Protein AF-A0A498FDE8-F1 (afdb_monomer)

Radius of gyration: 13.04 Å; Cα contacts (8 Å, |Δi|>4): 205; chains: 1; bounding box: 29×28×34 Å

Foldseek 3Di:
DDQFQKEWFAFAADPVNFATAWTFMFGDDVPDTHDTDIGGPVVVQVCVVVPTKYWYWYQDPVVRDIDTHATWDWDDDPNDIEIDRDPDNDPGHHNDPHHYD

Solvent-accessible surface area (backbone atoms only — not comparable to full-atom values): 5906 Å² total; per-residue (Å²): 139,78,66,53,50,25,30,39,49,29,39,22,56,40,101,81,68,70,42,66,44,32,32,36,34,23,38,49,49,94,98,44,80,41,74,81,38,82,43,48,42,68,58,54,52,53,37,45,76,73,68,48,40,37,19,32,32,44,81,35,78,92,74,75,40,78,41,83,58,49,59,50,46,78,47,77,56,98,91,44,77,28,52,25,51,64,96,68,92,63,101,51,59,36,75,75,91,55,48,76,111

Structure (mmCIF, N/CA/C/O backbone):
data_AF-A0A498FDE8-F1
#
_entry.id   AF-A0A498FDE8-F1
#
loop_
_atom_site.group_PDB
_atom_site.id
_atom_site.type_symbol
_atom_site.label_atom_id
_atom_site.label_alt_id
_atom_site.label_comp_id
_atom_site.label_asym_id
_atom_site.label_entity_id
_atom_site.label_seq_id
_atom_site.pdbx_PDB_ins_code
_atom_site.Cartn_x
_atom_site.Cartn_y
_atom_site.Cartn_z
_atom_site.occupancy
_atom_site.B_iso_or_equiv
_atom_site.auth_seq_id
_atom_site.auth_comp_id
_atom_site.auth_asym_id
_atom_site.auth_atom_id
_atom_site.pdbx_PDB_model_num
ATOM 1 N N . SER A 1 1 ? -8.693 5.543 -14.344 1.00 55.31 1 SER A N 1
ATOM 2 C CA . SER A 1 1 ? -7.869 5.314 -13.147 1.00 55.31 1 SER A CA 1
ATOM 3 C C . SER A 1 1 ? -6.518 4.808 -13.605 1.00 55.31 1 SER A C 1
ATOM 5 O O . SER A 1 1 ? -6.485 4.023 -14.547 1.00 55.31 1 SER A O 1
ATOM 7 N N . GLY A 1 2 ? -5.435 5.336 -13.042 1.00 84.25 2 GLY A N 1
ATOM 8 C CA . GLY A 1 2 ? -4.057 4.933 -13.337 1.00 84.25 2 GLY A CA 1
ATOM 9 C C . GLY A 1 2 ? -3.352 4.542 -12.042 1.00 84.25 2 GLY A C 1
ATOM 10 O O . GLY A 1 2 ? -4.012 4.220 -11.064 1.00 84.25 2 GLY A O 1
ATOM 11 N N . TRP A 1 3 ? -2.028 4.621 -12.023 1.00 90.38 3 TRP A N 1
ATOM 12 C CA . TRP A 1 3 ? -1.210 4.257 -10.863 1.00 90.38 3 TRP A CA 1
ATOM 13 C C . TRP A 1 3 ? -1.410 5.140 -9.614 1.00 90.38 3 TRP A C 1
ATOM 15 O O . TRP A 1 3 ? -1.059 4.717 -8.516 1.00 90.38 3 TRP A O 1
ATOM 25 N N . GLY A 1 4 ? -2.010 6.324 -9.755 1.00 92.12 4 GLY A N 1
ATOM 26 C CA . GLY A 1 4 ? -2.147 7.285 -8.658 1.00 92.12 4 GLY A CA 1
ATOM 27 C C . GLY A 1 4 ? -0.831 8.008 -8.379 1.00 92.12 4 GLY A C 1
ATOM 28 O O . GLY A 1 4 ? -0.012 8.154 -9.282 1.00 92.12 4 GLY A O 1
ATOM 29 N N . ASP A 1 5 ? -0.643 8.451 -7.141 1.00 96.88 5 ASP A N 1
ATOM 30 C CA . ASP A 1 5 ? 0.558 9.159 -6.681 1.00 96.88 5 ASP A CA 1
ATOM 31 C C . ASP A 1 5 ? 1.555 8.189 -6.021 1.00 96.88 5 ASP A C 1
ATOM 33 O O . ASP A 1 5 ? 2.777 8.353 -6.099 1.00 96.88 5 ASP A O 1
ATOM 37 N N . TYR A 1 6 ? 1.034 7.125 -5.398 1.00 97.88 6 TYR A N 1
ATOM 38 C CA . TYR A 1 6 ? 1.829 6.125 -4.695 1.00 97.88 6 TYR A CA 1
ATOM 39 C C . TYR A 1 6 ? 1.324 4.699 -4.914 1.00 97.88 6 TYR A C 1
ATOM 41 O O . TYR A 1 6 ? 0.125 4.441 -4.961 1.00 97.88 6 TYR A O 1
ATOM 49 N N . ALA A 1 7 ? 2.260 3.751 -4.926 1.00 97.50 7 ALA A N 1
ATOM 50 C CA . ALA A 1 7 ? 1.977 2.324 -5.031 1.00 97.50 7 ALA A CA 1
ATOM 51 C C . ALA A 1 7 ? 2.493 1.558 -3.803 1.00 97.50 7 ALA A C 1
ATOM 53 O O . ALA A 1 7 ? 3.671 1.656 -3.446 1.00 97.50 7 ALA A O 1
ATOM 54 N N . ILE A 1 8 ? 1.637 0.769 -3.155 1.00 98.25 8 ILE A N 1
ATOM 55 C CA . ILE A 1 8 ? 2.008 -0.132 -2.061 1.00 98.25 8 ILE A CA 1
ATOM 56 C C . ILE A 1 8 ? 2.331 -1.516 -2.626 1.00 98.25 8 ILE A C 1
ATOM 58 O O . ILE A 1 8 ? 1.519 -2.127 -3.311 1.00 98.25 8 ILE A O 1
ATOM 62 N N . THR A 1 9 ? 3.529 -2.011 -2.316 1.00 97.88 9 THR A N 1
ATOM 63 C CA . THR A 1 9 ? 4.101 -3.233 -2.914 1.00 97.88 9 THR A CA 1
ATOM 64 C C . THR A 1 9 ? 4.296 -4.381 -1.935 1.00 97.88 9 THR A C 1
ATOM 66 O O . THR A 1 9 ? 4.468 -5.522 -2.350 1.00 97.88 9 THR A O 1
ATOM 69 N N . ALA A 1 10 ? 4.309 -4.089 -0.637 1.00 97.94 10 ALA A N 1
ATOM 70 C CA . ALA A 1 10 ? 4.414 -5.091 0.412 1.00 97.94 10 ALA A CA 1
ATOM 71 C C . ALA A 1 10 ? 3.898 -4.522 1.734 1.00 97.94 10 ALA A C 1
ATOM 73 O O . ALA A 1 10 ? 3.947 -3.305 1.958 1.00 97.94 10 ALA A O 1
ATOM 74 N N . VAL A 1 11 ? 3.464 -5.401 2.628 1.00 97.88 11 VAL A N 1
ATOM 75 C CA . VAL A 1 11 ? 2.919 -5.043 3.941 1.00 97.88 11 VAL A CA 1
ATOM 76 C C . VAL A 1 11 ? 3.709 -5.714 5.057 1.00 97.88 11 VAL A C 1
ATOM 78 O O . VAL A 1 11 ? 4.304 -6.767 4.878 1.00 97.88 11 VAL A O 1
ATOM 81 N N . ARG A 1 12 ? 3.729 -5.107 6.235 1.00 96.69 12 ARG A N 1
ATOM 82 C CA . ARG A 1 12 ? 4.247 -5.730 7.449 1.00 96.69 12 ARG A CA 1
ATOM 83 C C . ARG A 1 12 ? 3.222 -5.556 8.541 1.00 96.69 12 ARG A C 1
ATOM 85 O O . ARG A 1 12 ? 2.860 -4.420 8.863 1.00 96.69 12 ARG A O 1
ATOM 92 N N . TYR A 1 13 ? 2.789 -6.666 9.111 1.00 92.75 13 TYR A N 1
ATOM 93 C CA . TYR A 1 13 ? 1.816 -6.672 10.184 1.00 92.75 13 TYR A CA 1
ATOM 94 C C . TYR A 1 13 ? 2.470 -6.408 11.549 1.00 92.75 13 TYR A C 1
ATOM 96 O O . TYR A 1 13 ? 3.696 -6.378 11.698 1.00 92.75 13 TYR A O 1
ATOM 104 N N . ASN A 1 14 ? 1.642 -6.106 12.545 1.00 86.81 14 ASN A 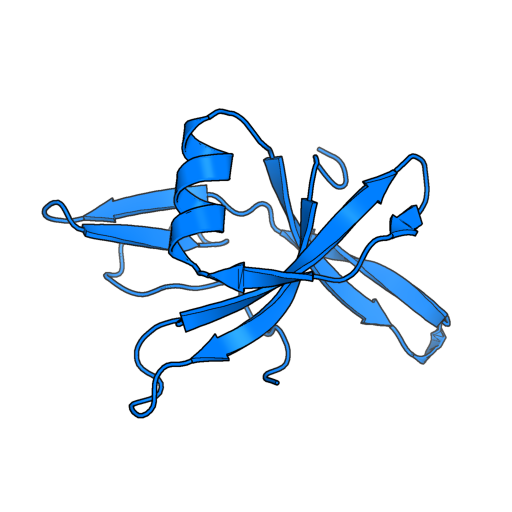N 1
ATOM 105 C CA . ASN A 1 14 ? 2.034 -6.147 13.949 1.00 86.81 14 ASN A CA 1
ATOM 106 C C . ASN A 1 14 ? 2.363 -7.591 14.378 1.00 86.81 14 ASN A C 1
ATOM 108 O O . ASN A 1 14 ? 2.132 -8.537 13.640 1.00 86.81 14 ASN A O 1
ATOM 112 N N . ASN A 1 15 ? 2.902 -7.762 15.588 1.00 85.19 15 ASN A N 1
ATOM 113 C CA . ASN A 1 15 ? 3.343 -9.077 16.074 1.00 85.19 15 ASN A CA 1
ATOM 114 C C . ASN A 1 15 ? 2.221 -10.127 16.146 1.00 85.19 15 ASN A C 1
ATOM 116 O O . ASN A 1 15 ? 2.519 -11.316 16.190 1.00 85.19 15 ASN A O 1
ATOM 120 N N . ASP A 1 16 ? 0.966 -9.678 16.184 1.00 82.00 16 ASP A N 1
ATOM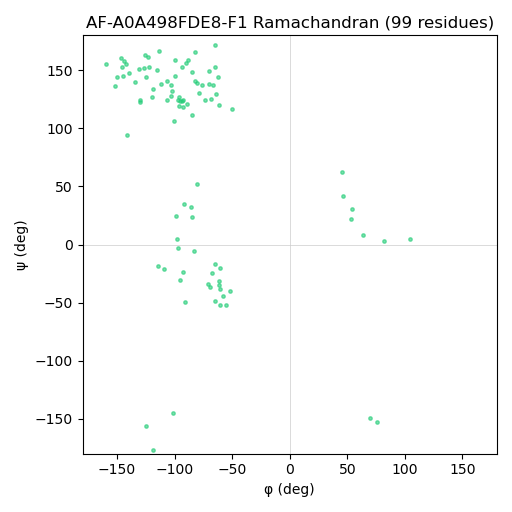 121 C CA . ASP A 1 16 ? -0.211 -10.538 16.287 1.00 82.00 16 ASP A CA 1
ATOM 122 C C . ASP A 1 16 ? -0.864 -10.794 14.915 1.00 82.00 16 ASP A C 1
ATOM 124 O O . ASP A 1 16 ? -1.938 -11.383 14.862 1.00 82.00 16 ASP A O 1
ATOM 128 N N . ASP A 1 17 ? -0.263 -10.313 13.819 1.00 74.88 17 ASP A N 1
ATOM 129 C CA . ASP A 1 17 ? -0.769 -10.393 12.439 1.00 74.88 17 ASP A CA 1
ATOM 130 C C . ASP A 1 17 ? -2.208 -9.868 12.236 1.00 74.88 17 ASP A C 1
ATOM 132 O O . ASP A 1 17 ? -2.880 -10.181 11.257 1.00 74.88 17 ASP A O 1
ATOM 136 N N . THR A 1 18 ? -2.689 -9.018 13.146 1.00 75.38 18 THR A N 1
ATOM 137 C CA . THR A 1 18 ? -4.058 -8.478 13.128 1.00 75.38 18 THR A CA 1
ATOM 138 C C . THR A 1 18 ? -4.171 -7.150 12.395 1.00 75.38 18 THR A C 1
ATOM 140 O O . THR A 1 18 ? -5.262 -6.786 11.963 1.00 75.38 18 THR A O 1
ATOM 143 N N . ARG A 1 19 ? -3.077 -6.384 12.276 1.00 82.75 19 ARG A N 1
ATOM 144 C CA . ARG A 1 19 ? -3.084 -5.038 11.674 1.00 82.75 19 ARG A CA 1
ATOM 145 C C . ARG A 1 19 ? -1.815 -4.746 10.904 1.00 82.75 19 ARG A C 1
ATOM 147 O O . ARG A 1 19 ? -0.724 -5.111 11.340 1.00 82.75 19 ARG A O 1
ATOM 154 N N . ILE A 1 20 ? -1.940 -4.005 9.805 1.00 94.62 20 ILE A N 1
ATOM 155 C CA . ILE A 1 20 ? -0.773 -3.509 9.080 1.00 94.62 20 ILE A CA 1
ATOM 156 C C . ILE A 1 20 ? -0.081 -2.462 9.955 1.00 94.62 20 ILE A C 1
ATOM 158 O O . ILE A 1 20 ? -0.673 -1.477 10.389 1.00 94.62 20 ILE A O 1
ATOM 162 N N . LYS A 1 21 ? 1.208 -2.656 10.213 1.00 96.19 21 LYS A N 1
ATOM 163 C CA . LYS A 1 21 ? 2.040 -1.683 10.920 1.00 96.19 21 LYS A CA 1
ATOM 164 C C . LYS A 1 21 ? 2.701 -0.731 9.932 1.00 96.19 21 LYS A C 1
ATOM 166 O O . LYS A 1 21 ? 2.666 0.485 10.114 1.00 96.19 21 LYS A O 1
ATOM 171 N N . GLN A 1 22 ? 3.325 -1.291 8.897 1.00 97.75 22 GLN A N 1
ATOM 172 C CA . GLN A 1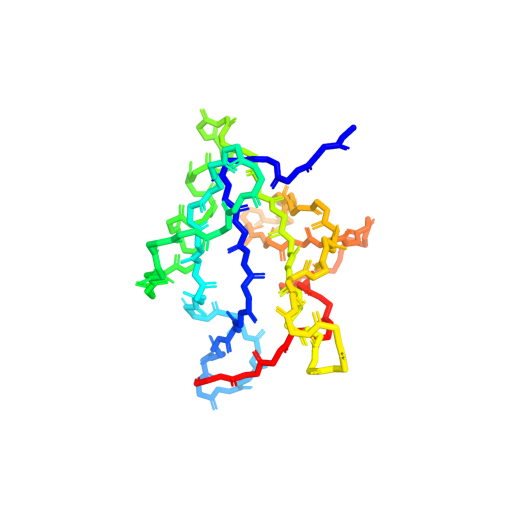 22 ? 4.127 -0.547 7.926 1.00 97.75 22 GLN A CA 1
ATOM 173 C C . GLN A 1 22 ? 3.951 -1.140 6.530 1.00 97.75 22 GLN A C 1
ATOM 175 O O . GLN A 1 22 ? 3.612 -2.311 6.380 1.00 97.75 22 GLN A O 1
ATOM 180 N N . VAL A 1 23 ? 4.228 -0.340 5.509 1.00 98.44 23 VAL A N 1
ATOM 181 C CA . VAL A 1 23 ? 4.139 -0.748 4.106 1.00 98.44 23 VAL A CA 1
ATOM 182 C C . VAL A 1 23 ? 5.404 -0.363 3.351 1.00 98.44 23 VAL A C 1
ATOM 184 O O . VAL A 1 23 ? 6.050 0.633 3.687 1.00 98.44 23 VAL A O 1
ATOM 187 N N . LYS A 1 24 ? 5.748 -1.121 2.307 1.00 98.44 24 LYS A N 1
ATOM 188 C CA . LYS A 1 24 ? 6.665 -0.649 1.265 1.00 98.44 24 LYS A CA 1
ATOM 189 C C . LYS A 1 24 ? 5.863 0.142 0.245 1.00 98.44 24 LYS A C 1
ATOM 191 O O . LYS A 1 24 ? 5.067 -0.427 -0.499 1.00 98.44 24 LYS A O 1
ATOM 196 N N . ARG A 1 25 ? 6.103 1.445 0.203 1.00 98.19 25 ARG A N 1
ATOM 197 C CA . ARG A 1 25 ? 5.498 2.389 -0.731 1.00 98.19 25 ARG A CA 1
ATOM 198 C C . ARG A 1 25 ? 6.525 2.808 -1.777 1.00 98.19 25 ARG A C 1
ATOM 200 O O . ARG A 1 25 ? 7.685 3.035 -1.437 1.00 98.19 25 ARG A O 1
ATOM 207 N N . LYS A 1 26 ? 6.097 2.947 -3.021 1.00 98.00 26 LYS A N 1
ATOM 208 C CA . LYS A 1 26 ? 6.843 3.556 -4.122 1.00 98.00 26 LYS A CA 1
ATOM 209 C C . LYS A 1 26 ? 6.128 4.817 -4.593 1.00 98.00 26 LYS A C 1
ATOM 211 O O . LYS A 1 26 ? 4.909 4.907 -4.470 1.00 98.00 26 LYS A O 1
ATOM 216 N N . GLU A 1 27 ? 6.895 5.776 -5.089 1.00 97.75 27 GLU A N 1
ATOM 217 C CA . GLU A 1 27 ? 6.375 6.962 -5.780 1.00 97.75 27 GLU A CA 1
ATOM 218 C C . GLU A 1 27 ? 6.050 6.591 -7.228 1.00 97.75 27 GLU A C 1
ATOM 220 O O . GLU A 1 27 ? 6.790 5.823 -7.854 1.00 97.75 27 GLU A O 1
ATOM 225 N N . VAL A 1 28 ? 4.925 7.094 -7.730 1.00 96.19 28 VAL A N 1
ATOM 226 C CA . VAL A 1 28 ? 4.507 6.909 -9.116 1.00 96.19 28 VAL A CA 1
ATOM 227 C C . VAL A 1 28 ? 5.009 8.093 -9.929 1.00 96.19 28 VAL A C 1
ATOM 229 O O . VAL A 1 28 ? 4.617 9.231 -9.700 1.00 96.19 28 VAL A O 1
ATOM 232 N N . GLU A 1 29 ? 5.857 7.806 -10.906 1.00 92.69 29 GLU A N 1
ATOM 233 C CA . GLU A 1 29 ? 6.275 8.748 -11.941 1.00 92.69 29 GLU A CA 1
ATOM 234 C C . GLU A 1 29 ? 5.727 8.265 -13.293 1.00 92.69 29 GLU A C 1
ATOM 236 O O . GLU A 1 29 ? 5.282 7.113 -13.394 1.00 92.69 29 GLU A O 1
ATOM 241 N N . PRO A 1 30 ? 5.745 9.095 -14.353 1.00 86.31 30 PRO A N 1
ATOM 242 C CA . PRO A 1 30 ? 5.344 8.652 -15.683 1.00 86.31 30 PRO A CA 1
ATOM 243 C C . PRO A 1 30 ? 6.048 7.344 -16.072 1.00 86.31 30 PRO A C 1
ATOM 245 O O . PRO A 1 30 ? 7.273 7.284 -16.161 1.00 86.31 30 PRO A O 1
ATOM 248 N N . ASP A 1 31 ? 5.244 6.297 -16.262 1.00 78.75 31 ASP A N 1
ATOM 249 C CA . ASP A 1 31 ? 5.635 4.946 -16.680 1.00 78.75 31 ASP A CA 1
ATOM 250 C C . ASP A 1 31 ? 6.549 4.152 -15.721 1.00 78.75 31 ASP A C 1
ATOM 252 O O . ASP A 1 31 ? 7.000 3.062 -16.084 1.00 78.75 31 ASP A O 1
ATOM 256 N N . VAL A 1 32 ? 6.822 4.624 -14.494 1.00 90.75 32 VAL A N 1
ATOM 257 C CA . VAL A 1 32 ? 7.727 3.911 -13.572 1.00 90.75 32 VAL A CA 1
ATOM 258 C C . VAL A 1 32 ? 7.405 4.109 -12.089 1.00 90.75 32 VAL A C 1
ATOM 260 O O . VAL A 1 32 ? 7.042 5.192 -11.638 1.00 90.75 32 VAL A O 1
ATOM 263 N N . LEU A 1 33 ? 7.615 3.049 -11.298 1.00 94.56 33 LEU A N 1
ATOM 264 C CA . LEU A 1 33 ? 7.569 3.112 -9.838 1.00 94.56 33 LEU A CA 1
ATOM 265 C C . LEU A 1 33 ? 8.966 3.285 -9.239 1.00 94.56 33 LEU A C 1
ATOM 267 O O . LEU A 1 33 ? 9.831 2.406 -9.343 1.00 94.56 33 LEU A O 1
ATOM 271 N N . THR A 1 34 ? 9.172 4.383 -8.525 1.00 95.25 34 THR A N 1
ATOM 272 C CA . THR A 1 34 ? 10.479 4.780 -7.995 1.00 95.25 34 THR A CA 1
ATOM 273 C C . THR A 1 34 ? 10.472 4.858 -6.464 1.00 95.25 34 THR A C 1
ATOM 275 O O . THR A 1 34 ? 9.504 4.480 -5.806 1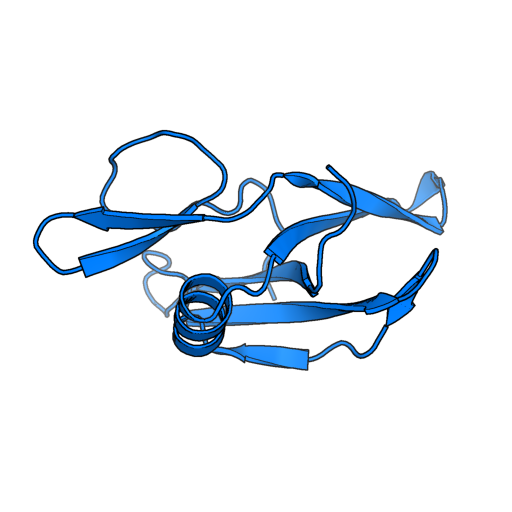.00 95.25 34 THR A O 1
ATOM 278 N N . ASN A 1 35 ? 11.600 5.273 -5.882 1.00 95.12 35 ASN A N 1
ATOM 279 C CA . ASN A 1 35 ? 11.726 5.684 -4.481 1.00 95.12 35 ASN A CA 1
ATOM 280 C C . ASN A 1 35 ? 11.046 4.769 -3.441 1.00 95.12 35 ASN A C 1
ATOM 282 O O . ASN A 1 35 ? 10.133 5.176 -2.721 1.00 95.12 35 ASN A O 1
ATOM 286 N N . THR A 1 36 ? 11.493 3.513 -3.351 1.00 97.06 36 THR A N 1
ATOM 287 C CA . THR A 1 36 ? 10.964 2.583 -2.345 1.00 97.06 36 THR A CA 1
ATOM 288 C C . THR A 1 36 ? 11.237 3.107 -0.934 1.00 97.06 36 THR A C 1
ATOM 290 O O . THR A 1 36 ? 12.391 3.220 -0.519 1.00 97.06 36 THR A O 1
ATOM 293 N N . LYS A 1 37 ? 10.176 3.336 -0.162 1.00 98.25 37 LYS A N 1
ATOM 294 C CA . LYS A 1 37 ? 10.231 3.721 1.249 1.00 98.25 37 LYS A CA 1
ATOM 295 C C . LYS A 1 37 ? 9.411 2.757 2.089 1.00 98.25 37 LYS A C 1
ATOM 297 O O . LYS A 1 37 ? 8.356 2.291 1.671 1.00 98.25 37 LYS A O 1
ATOM 302 N N . THR A 1 38 ? 9.889 2.486 3.298 1.00 98.56 38 THR A N 1
ATOM 303 C CA . THR A 1 38 ? 9.050 1.877 4.333 1.00 98.56 38 THR A CA 1
ATOM 304 C C . THR A 1 38 ? 8.373 3.000 5.099 1.00 98.56 38 THR A C 1
ATOM 306 O O . THR A 1 38 ? 9.069 3.851 5.651 1.00 98.56 38 THR A O 1
ATOM 309 N N . VAL A 1 39 ? 7.044 3.022 5.112 1.00 98.25 39 VAL A N 1
ATOM 310 C CA . VAL A 1 39 ? 6.260 4.048 5.814 1.00 98.25 39 VAL A CA 1
ATOM 311 C C . VAL A 1 39 ? 5.254 3.397 6.749 1.00 98.25 39 VAL A C 1
ATOM 313 O O . VAL A 1 39 ? 4.819 2.268 6.520 1.00 98.25 39 VAL A O 1
ATOM 316 N N . ASP A 1 40 ? 4.897 4.103 7.816 1.00 98.12 40 ASP A N 1
ATOM 317 C CA . ASP A 1 40 ? 3.874 3.640 8.747 1.00 98.12 40 ASP A CA 1
ATOM 318 C C . ASP A 1 40 ? 2.492 3.693 8.098 1.00 98.12 40 ASP A C 1
ATOM 320 O O . ASP A 1 40 ? 2.201 4.568 7.279 1.00 98.12 40 ASP A O 1
ATOM 324 N N . ARG A 1 41 ? 1.605 2.786 8.511 1.00 97.25 41 ARG A N 1
ATOM 325 C CA . ARG A 1 41 ? 0.203 2.781 8.076 1.00 97.25 41 ARG A CA 1
ATOM 326 C C . ARG A 1 41 ? -0.476 4.139 8.275 1.00 97.25 41 ARG A C 1
ATOM 328 O O . ARG A 1 41 ? -1.240 4.577 7.422 1.00 97.25 41 ARG A 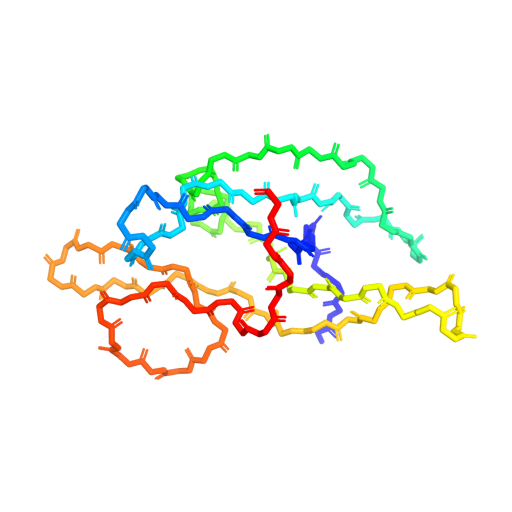O 1
ATOM 335 N N . SER A 1 42 ? -0.196 4.817 9.387 1.00 97.19 42 SER A N 1
ATOM 336 C CA . SER A 1 42 ? -0.763 6.137 9.686 1.00 97.19 42 SER A CA 1
ATOM 337 C C . SER A 1 42 ? -0.383 7.198 8.650 1.00 97.19 42 SER A C 1
ATOM 339 O O . SER A 1 42 ? -1.190 8.079 8.373 1.00 97.19 42 SER A O 1
ATOM 341 N N . ALA A 1 43 ? 0.800 7.097 8.034 1.00 98.19 43 ALA A N 1
ATOM 342 C CA . ALA A 1 43 ? 1.211 8.000 6.963 1.00 98.19 43 ALA A CA 1
ATOM 343 C C . ALA A 1 43 ? 0.422 7.752 5.667 1.00 98.19 43 ALA A C 1
ATOM 345 O O . ALA A 1 43 ? 0.114 8.704 4.959 1.00 98.19 43 ALA A O 1
ATOM 346 N N . VAL A 1 44 ? 0.059 6.495 5.380 1.00 98.00 44 VAL A N 1
ATOM 347 C CA . VAL A 1 44 ? -0.819 6.152 4.247 1.00 98.00 44 VAL A CA 1
ATOM 348 C C . VAL A 1 44 ? -2.209 6.745 4.458 1.00 98.00 44 VAL A C 1
ATOM 350 O O . VAL A 1 44 ? -2.717 7.423 3.572 1.00 98.00 44 VAL A O 1
ATOM 353 N N . VAL A 1 45 ? -2.789 6.549 5.649 1.00 98.06 45 VAL A N 1
ATOM 354 C CA . VAL A 1 45 ? -4.096 7.128 6.010 1.00 98.06 45 VAL A CA 1
ATOM 355 C C . VAL A 1 45 ? -4.073 8.647 5.838 1.00 98.06 45 VAL A C 1
ATOM 357 O O . VAL A 1 45 ? -4.911 9.190 5.130 1.00 98.06 45 VAL A O 1
ATOM 360 N N . ALA A 1 46 ? -3.082 9.325 6.424 1.00 98.25 46 ALA A N 1
ATOM 361 C CA . ALA A 1 46 ? -2.964 10.776 6.321 1.00 98.25 46 ALA A CA 1
ATOM 362 C C . ALA A 1 46 ? -2.791 11.259 4.869 1.00 98.25 46 ALA A C 1
ATOM 364 O O . ALA A 1 46 ? -3.374 12.276 4.502 1.00 98.25 46 ALA A O 1
ATOM 365 N N . GLY A 1 47 ? -2.027 10.530 4.046 1.00 98.25 47 GLY A N 1
ATOM 366 C CA . GLY A 1 47 ? -1.852 10.834 2.625 1.00 98.25 47 GLY A CA 1
ATOM 367 C C . GLY A 1 47 ? -3.1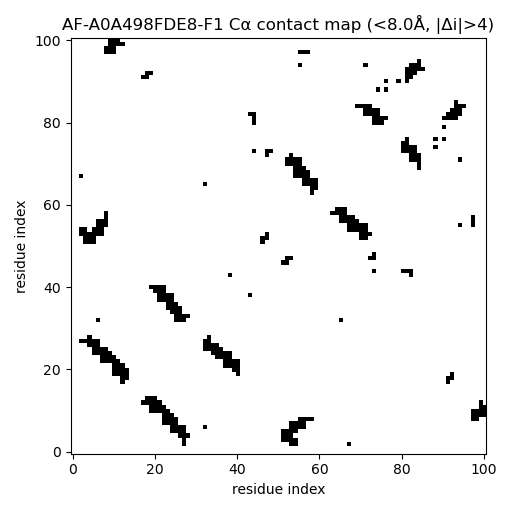76 10.789 1.865 1.00 98.25 47 GLY A C 1
ATOM 368 O O . GLY A 1 47 ? -3.558 11.782 1.247 1.00 98.25 47 GLY A O 1
ATOM 369 N N . ILE A 1 48 ? -3.921 9.685 1.995 1.00 97.88 48 ILE A N 1
ATOM 370 C CA . ILE A 1 48 ? -5.235 9.522 1.351 1.00 97.88 48 ILE A CA 1
ATOM 371 C C . ILE A 1 48 ? -6.199 10.634 1.785 1.00 97.88 48 ILE A C 1
ATOM 373 O O . ILE A 1 48 ? -6.859 11.250 0.954 1.00 97.88 48 ILE A O 1
ATOM 377 N N . GLU A 1 49 ? -6.242 10.961 3.078 1.00 97.44 49 GLU A N 1
ATOM 378 C CA . GLU A 1 49 ? -7.107 12.032 3.594 1.00 97.44 49 GLU A CA 1
ATOM 379 C C . GLU A 1 49 ? -6.693 13.432 3.129 1.00 97.44 49 GLU A C 1
ATOM 381 O O . GLU A 1 49 ? -7.530 14.333 3.063 1.00 97.44 49 GLU A O 1
ATOM 386 N N . SER A 1 50 ? -5.418 13.618 2.783 1.00 97.56 50 SER A N 1
ATOM 387 C CA . SER A 1 50 ? -4.919 14.854 2.176 1.00 97.56 50 SER A CA 1
ATOM 388 C C . SER A 1 50 ? -5.135 14.934 0.660 1.00 97.56 50 SER A C 1
ATOM 390 O O . SER A 1 50 ? -4.903 15.994 0.079 1.00 97.56 50 SER A O 1
ATOM 392 N N . GLY A 1 51 ? -5.635 13.859 0.039 1.00 97.31 51 GLY A N 1
ATOM 393 C CA . GLY A 1 51 ? -5.981 13.792 -1.382 1.00 97.31 51 GLY A CA 1
ATOM 394 C C . GLY A 1 51 ? -4.998 13.016 -2.261 1.00 97.31 51 GLY A C 1
ATOM 395 O O . GLY A 1 51 ? -5.193 12.995 -3.475 1.00 97.31 51 GLY A O 1
ATOM 396 N N . ASP A 1 52 ? -3.973 12.383 -1.684 1.00 97.88 52 ASP A N 1
ATOM 397 C CA . ASP A 1 52 ? -3.072 11.502 -2.432 1.00 97.88 52 ASP A CA 1
ATOM 398 C C . ASP A 1 52 ? -3.802 10.213 -2.846 1.00 97.88 52 ASP A C 1
ATOM 400 O O . ASP A 1 52 ? -4.483 9.572 -2.040 1.00 97.88 52 ASP A O 1
ATOM 404 N N . ASN A 1 53 ? -3.583 9.761 -4.076 1.00 97.00 53 ASN A N 1
ATOM 405 C CA . ASN A 1 53 ? -4.144 8.519 -4.597 1.00 97.00 53 ASN A CA 1
ATOM 406 C C . ASN A 1 53 ? -3.157 7.371 -4.392 1.00 97.00 53 ASN A C 1
ATOM 408 O O . ASN A 1 53 ? -2.021 7.412 -4.874 1.00 97.00 53 ASN A O 1
ATOM 412 N N . TYR A 1 54 ? -3.604 6.322 -3.710 1.00 97.56 54 TYR A N 1
ATOM 413 C CA . TYR A 1 54 ? -2.804 5.132 -3.450 1.00 97.56 54 TYR A CA 1
ATOM 414 C C . TYR A 1 54 ? -3.361 3.935 -4.218 1.00 97.56 54 TYR A C 1
ATOM 416 O O . TYR A 1 54 ? -4.568 3.711 -4.243 1.00 97.56 54 TYR A O 1
ATOM 424 N N . THR A 1 55 ? -2.476 3.131 -4.798 1.00 97.31 55 THR A N 1
ATOM 425 C CA . THR A 1 55 ? -2.811 1.841 -5.418 1.00 97.31 55 THR A CA 1
ATOM 426 C C . THR A 1 55 ? -1.951 0.723 -4.836 1.00 97.31 55 THR A C 1
ATOM 428 O O . THR A 1 55 ? -0.929 0.979 -4.193 1.00 97.31 55 THR A O 1
ATOM 431 N N . THR A 1 56 ? -2.343 -0.534 -5.024 1.00 97.44 56 THR A N 1
ATOM 432 C CA . THR A 1 56 ? -1.450 -1.679 -4.806 1.00 97.44 56 THR A CA 1
ATOM 433 C C . THR A 1 56 ? -0.667 -2.005 -6.076 1.00 97.44 56 THR A C 1
ATOM 435 O O . THR A 1 56 ? -1.036 -1.611 -7.183 1.00 97.44 56 THR A O 1
ATOM 438 N N . ALA A 1 57 ? 0.456 -2.705 -5.927 1.00 96.44 57 ALA A N 1
ATOM 439 C CA . ALA A 1 57 ? 1.295 -3.108 -7.046 1.00 96.44 57 ALA A CA 1
ATOM 440 C C . ALA A 1 57 ? 2.051 -4.399 -6.739 1.00 96.44 57 ALA A C 1
ATOM 442 O O . ALA A 1 57 ? 2.635 -4.538 -5.664 1.00 96.44 57 ALA A O 1
ATOM 443 N N . ILE A 1 58 ? 2.093 -5.325 -7.695 1.00 95.75 58 ILE A N 1
ATOM 444 C CA . ILE A 1 58 ? 2.782 -6.615 -7.542 1.00 95.75 58 ILE A CA 1
ATOM 445 C C . ILE A 1 58 ? 3.883 -6.722 -8.591 1.00 95.75 58 ILE A C 1
ATOM 447 O O . ILE A 1 58 ? 3.669 -6.407 -9.761 1.00 95.75 58 ILE A O 1
ATOM 451 N N . TRP A 1 59 ? 5.072 -7.152 -8.170 1.00 94.56 59 TRP A N 1
ATOM 452 C CA . TRP A 1 59 ? 6.161 -7.443 -9.093 1.00 94.56 59 TRP A CA 1
ATOM 453 C C . TRP A 1 59 ? 5.863 -8.746 -9.829 1.00 94.56 59 TRP A C 1
ATOM 455 O O . TRP A 1 59 ? 5.622 -9.778 -9.202 1.00 94.56 59 TRP A O 1
ATOM 465 N N . ASN A 1 60 ? 5.854 -8.687 -11.154 1.00 93.38 60 ASN A N 1
ATOM 466 C CA . ASN A 1 60 ? 5.666 -9.842 -12.009 1.00 93.38 60 ASN A CA 1
ATOM 467 C C . ASN A 1 60 ? 7.038 -10.282 -12.533 1.00 93.38 60 ASN A C 1
ATOM 469 O O . ASN A 1 60 ? 7.608 -9.621 -13.401 1.00 93.38 60 ASN A O 1
ATOM 473 N N . GLU A 1 61 ? 7.545 -11.393 -11.995 1.00 93.44 61 GLU A N 1
ATOM 474 C CA . GLU A 1 61 ? 8.866 -11.942 -12.333 1.00 93.44 61 GLU A CA 1
ATOM 475 C C . GLU A 1 61 ? 8.987 -12.335 -13.813 1.00 93.44 61 GLU A C 1
ATOM 477 O O . GLU A 1 61 ? 10.044 -12.147 -14.404 1.00 93.44 61 GLU A O 1
ATOM 482 N N . ASP A 1 62 ? 7.911 -12.822 -14.444 1.00 94.06 62 ASP A N 1
ATOM 483 C CA . ASP A 1 62 ? 7.946 -13.264 -15.847 1.00 94.06 62 ASP A CA 1
ATOM 484 C C . ASP A 1 62 ? 8.114 -12.091 -16.823 1.00 94.06 62 ASP A C 1
ATOM 486 O O . ASP A 1 62 ? 8.760 -12.213 -17.863 1.00 94.06 62 ASP A O 1
ATOM 490 N N . SER A 1 63 ? 7.495 -10.953 -16.503 1.00 92.94 63 SER A N 1
ATOM 491 C CA . SER A 1 63 ? 7.541 -9.733 -17.323 1.00 92.94 63 SER A CA 1
ATOM 492 C C . SER A 1 63 ? 8.593 -8.721 -16.866 1.00 92.94 63 SER A C 1
ATOM 494 O O . SER A 1 63 ? 8.725 -7.675 -17.500 1.00 92.94 63 SER A O 1
ATOM 496 N N . GLU A 1 64 ? 9.296 -9.012 -15.766 1.00 93.31 64 GLU A N 1
ATOM 497 C CA . GLU A 1 64 ? 10.223 -8.105 -15.078 1.00 93.31 64 GLU A CA 1
ATOM 498 C C . GLU A 1 64 ? 9.635 -6.692 -14.891 1.00 93.31 64 GLU A C 1
ATOM 500 O O . GLU A 1 64 ? 10.300 -5.676 -15.112 1.00 93.31 64 GLU A O 1
ATOM 505 N N . ASN A 1 65 ? 8.352 -6.613 -14.516 1.00 93.06 65 ASN A N 1
ATOM 506 C CA . ASN A 1 65 ? 7.643 -5.341 -14.395 1.00 93.06 65 ASN A CA 1
ATOM 507 C C . ASN A 1 65 ? 6.601 -5.333 -13.265 1.00 93.06 65 ASN A C 1
ATOM 509 O O . ASN A 1 65 ? 6.125 -6.370 -12.803 1.00 93.06 65 ASN A O 1
ATOM 513 N N . TRP A 1 66 ? 6.214 -4.134 -12.827 1.00 94.25 66 TRP A N 1
ATOM 514 C CA . TRP A 1 66 ? 5.129 -3.937 -11.872 1.00 94.25 66 TRP A CA 1
ATOM 515 C C . TRP A 1 66 ? 3.770 -4.040 -12.561 1.00 94.25 66 TRP A C 1
ATOM 517 O O . TRP A 1 66 ? 3.502 -3.370 -13.556 1.00 94.25 66 TRP A O 1
ATOM 527 N N . SER A 1 67 ? 2.887 -4.847 -11.983 1.00 93.69 67 SER A N 1
ATOM 528 C CA . SER A 1 67 ? 1.476 -4.918 -12.353 1.00 93.69 67 SER A CA 1
ATOM 529 C C . SER A 1 67 ? 0.658 -4.028 -11.424 1.00 93.69 67 SER A C 1
ATOM 531 O O . SER A 1 67 ? 0.773 -4.148 -10.201 1.00 93.69 67 SER A O 1
ATOM 533 N N . LEU A 1 68 ? -0.143 -3.135 -12.011 1.00 93.88 68 LEU A N 1
ATOM 534 C CA . LEU A 1 68 ? -1.074 -2.279 -11.278 1.00 93.88 68 LEU A CA 1
ATOM 535 C C . LEU A 1 68 ? -2.130 -3.150 -10.595 1.00 93.88 68 LEU A C 1
ATOM 537 O O . LEU A 1 68 ? -2.727 -4.013 -11.239 1.00 93.88 68 LEU A O 1
ATOM 541 N N . GLY A 1 69 ? -2.330 -2.917 -9.305 1.00 94.31 69 GLY A N 1
ATOM 542 C CA . GLY A 1 69 ? -3.401 -3.511 -8.524 1.00 94.31 69 GLY A CA 1
ATOM 543 C C . GLY A 1 69 ? -4.558 -2.540 -8.307 1.00 94.31 69 GLY A C 1
ATOM 544 O O . GLY A 1 69 ? -4.897 -1.732 -9.171 1.00 94.31 69 GLY A O 1
ATOM 545 N N . ASP A 1 70 ? -5.164 -2.641 -7.134 1.00 95.62 70 ASP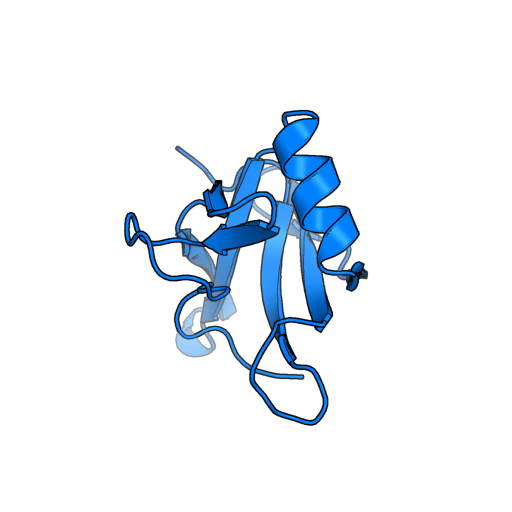 A N 1
ATOM 546 C CA . ASP A 1 70 ? -6.406 -1.963 -6.789 1.00 95.62 70 ASP A CA 1
ATOM 547 C C . ASP A 1 70 ? -6.163 -0.621 -6.094 1.00 95.62 70 ASP A C 1
ATOM 549 O O . ASP A 1 70 ? -5.153 -0.413 -5.418 1.00 95.62 70 ASP A O 1
ATOM 553 N N . GLU A 1 71 ? -7.122 0.290 -6.243 1.00 96.25 71 GLU A N 1
ATOM 554 C CA . GLU A 1 71 ? -7.149 1.562 -5.523 1.00 96.25 71 GLU A CA 1
ATOM 555 C C . GLU A 1 71 ? -7.365 1.332 -4.024 1.00 96.25 71 GLU A C 1
ATOM 557 O O . GLU A 1 71 ? -8.187 0.514 -3.604 1.00 96.25 71 GLU A O 1
ATOM 562 N N . ILE A 1 72 ? -6.618 2.072 -3.211 1.00 96.50 72 ILE A N 1
ATOM 563 C CA . ILE A 1 72 ? -6.656 1.986 -1.758 1.00 96.50 72 ILE A CA 1
ATOM 564 C C . ILE A 1 72 ? -7.446 3.170 -1.221 1.00 96.50 72 ILE A C 1
ATOM 566 O O . ILE A 1 72 ? -7.128 4.323 -1.502 1.00 96.50 72 ILE A O 1
ATOM 570 N N . HIS A 1 73 ? -8.433 2.881 -0.383 1.00 95.88 73 HIS A N 1
ATOM 571 C CA . HIS A 1 73 ? -9.246 3.880 0.294 1.00 95.88 73 HIS A CA 1
ATOM 572 C C . HIS A 1 73 ? -9.186 3.704 1.812 1.00 95.88 73 HIS A C 1
ATOM 574 O O . HIS A 1 73 ? -8.803 2.650 2.332 1.00 95.88 73 HIS A O 1
ATOM 580 N N . VAL A 1 74 ? -9.568 4.765 2.524 1.00 95.75 74 VAL A N 1
ATOM 581 C CA . VAL A 1 74 ? -9.743 4.740 3.976 1.00 95.75 74 VAL A CA 1
ATOM 582 C C . VAL A 1 74 ? -11.213 4.492 4.295 1.00 95.75 74 VAL A C 1
ATOM 584 O O . VAL A 1 74 ? -12.081 5.256 3.877 1.00 95.75 74 VAL A O 1
ATOM 587 N N . LEU A 1 75 ? -11.483 3.438 5.057 1.00 93.88 75 LEU A N 1
ATOM 588 C CA . LEU A 1 75 ? -12.783 3.164 5.659 1.00 93.88 75 LEU A CA 1
ATOM 589 C C . LEU A 1 75 ? -12.739 3.550 7.140 1.00 93.88 75 LEU A C 1
ATOM 591 O O . LEU A 1 75 ? -11.824 3.135 7.845 1.00 93.88 75 LEU A O 1
ATOM 595 N N .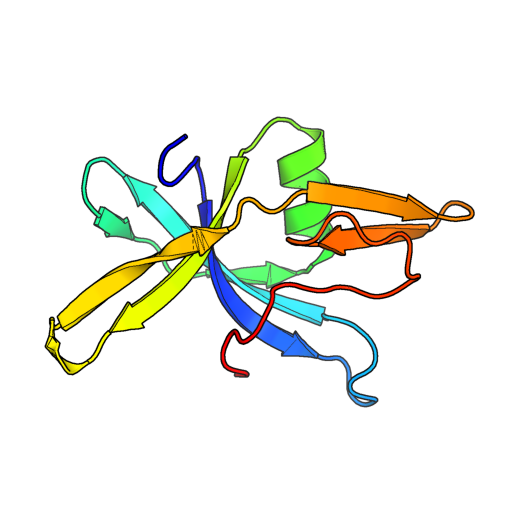 GLU A 1 76 ? -13.732 4.292 7.629 1.00 93.56 76 GLU A N 1
ATOM 596 C CA . GLU A 1 76 ? -13.895 4.572 9.060 1.00 93.56 76 GLU A CA 1
ATOM 597 C C . GLU A 1 76 ? -15.072 3.773 9.638 1.00 93.56 76 GLU A C 1
ATOM 599 O O . GLU A 1 76 ? -16.202 3.885 9.163 1.00 93.56 76 GLU A O 1
ATOM 604 N N . VAL A 1 77 ? -14.811 2.981 10.681 1.00 90.50 77 VAL A N 1
ATOM 605 C CA . VAL A 1 77 ? -15.814 2.207 11.425 1.00 90.50 77 VAL A CA 1
ATOM 606 C C . VAL A 1 77 ? -15.622 2.489 12.911 1.00 90.50 77 VAL A C 1
ATOM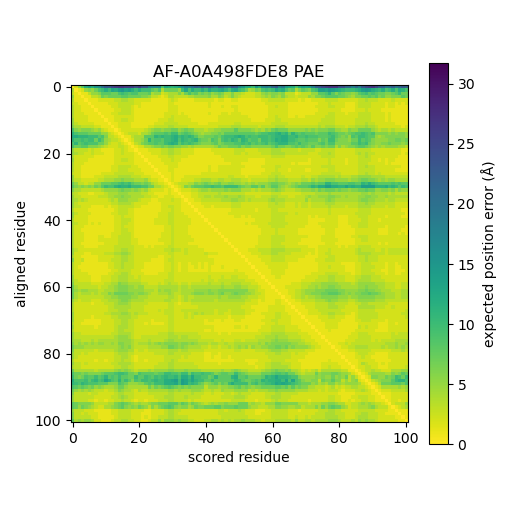 608 O O . VAL A 1 77 ? -14.527 2.328 13.439 1.00 90.50 77 VAL A O 1
ATOM 611 N N . ASN A 1 78 ? -16.677 2.942 13.596 1.00 90.06 78 ASN A N 1
ATOM 612 C CA . ASN A 1 78 ? -16.656 3.217 15.041 1.00 90.06 78 ASN A CA 1
ATOM 613 C C . ASN A 1 78 ? -15.530 4.176 15.501 1.00 90.06 78 ASN A C 1
ATOM 615 O O . ASN A 1 78 ? -15.052 4.085 16.630 1.00 90.06 78 ASN A O 1
ATOM 619 N N . GLY A 1 79 ? -15.120 5.115 14.639 1.00 91.31 79 GLY A N 1
ATOM 620 C CA . GLY A 1 79 ? -14.041 6.073 14.912 1.00 91.31 79 GLY A CA 1
ATOM 621 C C . GLY A 1 79 ? -12.628 5.520 14.692 1.00 91.31 79 GLY A C 1
ATOM 622 O O . GLY A 1 79 ? -11.651 6.230 14.932 1.00 91.31 79 GLY A O 1
ATOM 623 N N . GLU A 1 80 ? -12.499 4.275 14.227 1.00 91.94 80 GLU A N 1
ATOM 624 C CA . GLU A 1 80 ? -11.237 3.688 13.791 1.00 91.94 80 GLU A CA 1
ATOM 625 C C . GLU A 1 80 ? -11.161 3.650 12.259 1.00 91.94 80 GLU A C 1
ATOM 627 O O . GLU A 1 80 ? -12.129 3.320 11.577 1.00 91.94 80 GLU A O 1
ATOM 632 N N . LYS A 1 81 ? -9.996 4.004 11.711 1.00 94.19 81 LYS A N 1
ATOM 633 C CA . LYS A 1 81 ? -9.740 4.056 10.265 1.00 94.19 81 LYS A CA 1
ATOM 634 C C . LYS A 1 81 ? -8.999 2.816 9.810 1.00 94.19 81 LYS A C 1
ATOM 636 O O . LYS A 1 81 ? -8.112 2.382 10.539 1.00 94.19 81 LYS A O 1
ATOM 641 N N . PHE A 1 82 ? -9.283 2.340 8.601 1.00 93.69 82 PHE A N 1
ATOM 642 C CA . PHE A 1 82 ? -8.754 1.134 7.957 1.00 93.69 82 PHE A CA 1
ATOM 643 C C . PHE A 1 82 ? -8.340 1.422 6.520 1.00 93.69 82 PHE A C 1
ATOM 645 O O . PHE A 1 82 ? -9.057 2.138 5.831 1.00 93.69 82 PHE A O 1
ATOM 652 N N . ILE A 1 83 ? -7.219 0.862 6.058 1.00 95.25 83 ILE A N 1
ATOM 653 C CA . ILE A 1 83 ? -6.821 0.952 4.644 1.00 95.25 83 ILE A CA 1
ATOM 654 C C . ILE A 1 83 ? -7.252 -0.307 3.900 1.00 95.25 83 ILE A C 1
ATOM 656 O O . ILE A 1 83 ? -6.928 -1.424 4.311 1.00 95.25 83 ILE A O 1
ATOM 660 N N . ARG A 1 84 ? -8.016 -0.131 2.821 1.00 94.88 84 ARG A N 1
ATOM 661 C CA . ARG A 1 84 ? -8.684 -1.234 2.128 1.00 94.88 84 ARG A CA 1
ATOM 662 C C . ARG A 1 84 ? -8.698 -1.057 0.616 1.00 94.88 84 ARG A C 1
ATOM 664 O O . ARG A 1 84 ? -8.634 0.059 0.116 1.00 94.88 84 ARG A O 1
ATOM 671 N N . THR A 1 85 ? -8.803 -2.176 -0.089 1.00 95.12 85 THR A N 1
ATOM 672 C CA . THR A 1 85 ? -8.991 -2.260 -1.551 1.00 95.12 85 THR A CA 1
ATOM 673 C C . THR A 1 85 ? -10.393 -2.746 -1.928 1.00 95.12 85 THR A C 1
ATOM 675 O O . THR A 1 85 ? -10.874 -2.480 -3.025 1.00 95.12 85 THR A O 1
ATOM 678 N N . ASP A 1 86 ? -11.090 -3.415 -1.007 1.00 91.50 86 ASP A N 1
ATOM 679 C CA . ASP A 1 86 ? -12.451 -3.918 -1.178 1.00 91.50 86 ASP A CA 1
ATOM 680 C C . ASP A 1 86 ? -13.492 -2.988 -0.537 1.00 91.50 86 ASP A C 1
ATOM 682 O O . ASP A 1 86 ? -13.202 -2.230 0.378 1.00 91.50 86 ASP A O 1
ATOM 686 N N . GLN A 1 87 ? -14.750 -3.080 -0.968 1.00 82.88 87 GLN A N 1
ATOM 687 C CA . GLN A 1 87 ? -15.855 -2.283 -0.404 1.00 82.88 87 GLN A CA 1
ATOM 688 C C . GLN A 1 87 ? -16.480 -2.919 0.852 1.00 82.88 87 GLN A C 1
ATOM 690 O O . GLN A 1 87 ? -17.656 -2.710 1.153 1.00 82.88 87 GLN A O 1
ATOM 695 N N . SER A 1 88 ? -15.730 -3.771 1.551 1.00 82.75 88 SER A N 1
ATOM 696 C CA . SER A 1 88 ? -16.226 -4.471 2.733 1.00 82.75 88 SER A CA 1
ATOM 697 C C . SER A 1 88 ? -16.132 -3.576 3.965 1.00 82.75 88 SER A C 1
ATOM 699 O O . SER A 1 88 ? -15.135 -2.893 4.167 1.00 82.75 88 SER A O 1
ATOM 701 N N . ASN A 1 89 ? -17.144 -3.636 4.831 1.00 77.75 89 ASN A N 1
ATOM 702 C CA . ASN A 1 89 ? -17.205 -2.849 6.065 1.00 77.75 89 ASN A CA 1
ATOM 703 C C . ASN A 1 89 ? -16.615 -3.590 7.280 1.00 77.75 89 ASN A C 1
ATOM 705 O O . ASN A 1 89 ? -17.152 -3.477 8.382 1.00 77.75 89 ASN A O 1
ATOM 709 N N . THR A 1 90 ? -15.568 -4.404 7.098 1.00 83.38 90 THR A N 1
ATOM 710 C CA . THR A 1 90 ? -14.936 -5.107 8.229 1.00 83.38 90 THR A CA 1
ATOM 711 C C . THR A 1 90 ? -13.893 -4.234 8.931 1.00 83.38 90 THR A C 1
ATOM 713 O O . THR A 1 90 ? -13.236 -3.395 8.318 1.00 83.38 90 THR A O 1
ATOM 716 N N . GLU A 1 91 ? -13.732 -4.432 10.238 1.00 87.81 91 GLU A N 1
ATOM 717 C CA . GLU A 1 91 ? -12.802 -3.678 11.092 1.00 87.81 91 GLU A CA 1
ATOM 718 C C . GLU A 1 91 ? -11.356 -4.204 10.966 1.00 87.81 91 GLU A C 1
ATOM 720 O O . GLU A 1 91 ? -10.695 -4.518 11.959 1.00 87.81 91 GLU A O 1
ATOM 725 N N . GLU A 1 92 ? -10.854 -4.315 9.731 1.00 88.94 92 GLU A N 1
ATOM 726 C CA . GLU A 1 92 ? -9.512 -4.817 9.404 1.00 88.94 92 GLU A CA 1
ATOM 727 C C . GLU A 1 92 ? -8.917 -4.096 8.182 1.00 88.94 92 GLU A C 1
ATOM 729 O O . GLU A 1 92 ? -9.643 -3.610 7.312 1.00 88.94 92 GLU A O 1
ATOM 734 N N . ASP A 1 93 ? -7.585 -4.019 8.110 1.00 90.56 93 ASP A N 1
ATOM 735 C CA . ASP A 1 93 ? -6.908 -3.562 6.892 1.00 90.56 93 ASP A CA 1
ATOM 736 C C . ASP A 1 93 ? -6.917 -4.678 5.841 1.00 90.56 93 ASP A C 1
ATOM 738 O O . ASP A 1 93 ? -6.622 -5.830 6.159 1.00 90.56 93 ASP A O 1
ATOM 742 N N . ASN A 1 94 ? -7.183 -4.338 4.579 1.00 92.50 94 ASN A N 1
ATOM 743 C CA . ASN A 1 94 ? -7.200 -5.306 3.484 1.00 92.50 94 ASN A CA 1
ATOM 744 C C . ASN A 1 94 ? -6.592 -4.723 2.203 1.00 92.50 94 ASN A C 1
ATOM 746 O O . ASN A 1 94 ? -7.278 -4.105 1.388 1.00 92.50 94 ASN A O 1
ATOM 750 N N . LEU A 1 95 ? -5.296 -4.960 2.000 1.00 94.56 95 LEU A N 1
ATOM 751 C CA . LEU A 1 95 ? -4.595 -4.590 0.765 1.00 94.56 95 LEU A CA 1
ATOM 752 C C . LEU A 1 95 ? -4.444 -5.775 -0.203 1.00 94.56 95 LEU A C 1
ATOM 754 O O . LEU A 1 95 ? -3.521 -5.798 -1.014 1.00 94.56 95 LEU A O 1
ATOM 758 N N . GLY A 1 96 ? -5.327 -6.771 -0.099 1.00 88.81 96 GLY A N 1
ATOM 759 C CA . GLY A 1 96 ? -5.302 -7.968 -0.930 1.00 88.81 96 GLY A CA 1
ATOM 760 C C . GLY A 1 96 ? -4.122 -8.893 -0.619 1.00 88.81 96 GLY A C 1
ATOM 761 O O . GLY A 1 96 ? -3.648 -8.980 0.512 1.00 88.81 96 GLY A O 1
ATOM 762 N N . GLY A 1 97 ? -3.647 -9.607 -1.641 1.00 88.50 97 GLY A N 1
ATOM 763 C CA . GLY A 1 97 ? -2.591 -10.621 -1.532 1.00 88.50 97 GLY A CA 1
ATOM 764 C C . GLY A 1 97 ? -1.163 -10.078 -1.612 1.00 88.50 97 GLY A C 1
ATOM 765 O O . GLY A 1 97 ? -0.299 -10.750 -2.175 1.00 88.50 97 GLY A O 1
ATOM 766 N N . LEU A 1 98 ? -0.908 -8.859 -1.124 1.00 95.62 98 LEU A N 1
ATOM 767 C CA . LEU A 1 98 ? 0.440 -8.292 -1.157 1.00 95.62 98 LEU A CA 1
ATOM 768 C C . LEU A 1 98 ? 1.424 -9.125 -0.318 1.00 95.62 98 LEU A C 1
ATOM 770 O O . LEU A 1 98 ? 1.062 -9.615 0.755 1.00 95.62 98 LEU A O 1
ATOM 774 N N . PRO A 1 99 ? 2.687 -9.258 -0.761 1.00 95.69 99 PRO A N 1
ATOM 775 C CA . PRO A 1 99 ? 3.700 -9.981 -0.006 1.00 95.69 99 PRO A CA 1
ATOM 776 C C . PRO A 1 99 ? 4.011 -9.295 1.329 1.00 95.69 99 PRO A C 1
ATOM 778 O O . PRO A 1 99 ? 3.910 -8.069 1.464 1.00 95.69 99 PRO A O 1
ATOM 781 N N . THR A 1 100 ? 4.452 -10.091 2.304 1.00 95.44 100 THR A N 1
ATOM 782 C CA . THR A 1 100 ? 4.947 -9.595 3.592 1.00 95.44 100 THR A CA 1
ATOM 783 C C . THR A 1 100 ? 6.456 -9.325 3.570 1.00 95.44 100 THR A C 1
ATOM 785 O O . THR A 1 100 ? 7.177 -9.877 2.734 1.00 95.44 100 THR A O 1
ATOM 788 N N . PHE A 1 101 ? 6.952 -8.448 4.456 1.00 95.44 101 PHE A N 1
ATOM 789 C CA . PHE A 1 101 ? 8.385 -8.127 4.584 1.00 95.44 101 PHE A CA 1
ATOM 790 C C . PHE A 1 101 ? 8.839 -7.831 6.017 1.00 95.44 101 PHE A C 1
ATOM 792 O O . PHE A 1 101 ? 7.992 -7.470 6.867 1.00 95.44 101 PHE A O 1
#

pLDDT: mean 93.11, std 6.54, range [55.31, 98.56]

Mean predicted aligned error: 3.33 Å

Secondary structure (DSSP, 8-state):
--S-SEEEEEEEE-TTSSSEEEEEEEEEETTEEEEEEEEEHHHHHHHHHHT--EEEEEEETTTTEEEEEEEEEEEEETTEEEEESS----SS-B--SPPB-

Nearest PDB structures (foldseek):
  3k4l-assembly1_A  TM=6.789E-01  e=1.262E+00  Trametes ochracea
  3k4j-assembly1_A  TM=6.863E-01  e=1.497E+00  Trametes ochracea
  2f6c-assembly1_A  TM=6.843E-01  e=1.497E+00  Peniophora sp. SG
  3fdy-assembly1_A  TM=6.827E-01  e=2.109E+00  Trametes ochracea
  3lsk-assembly1_C  TM=6.649E-01  e=2.364E+00  Trametes ochracea

Sequence (101 aa):
SGWGDYAITAVRYNNDDTRIKQVKRKEVEPDVLTNTKTVDRSAVVAGIESGDNYTTAIWNEDSENWSLGDEIHVLEVNGEKFIRTDQSNTEEDNLGGLPTF